Protein AF-A0AAN7SIJ3-F1 (afdb_monomer_lite)

Organism: Mycteria americana (NCBI:txid33587)

Foldseek 3Di:
DPPPCDLVNVVVVVQVVLQVVLVVCVVVVHDDPLVLAEDAAADPPGPPDWHARPPGTHHHDQWDADPNAIAGNDRQLQVRLLVLLVQLVVQLVVCVVPDPDPDPVRSVVSSVVPRVCSLPPPCVRRPHPDPVSVVSSD

pLDDT: mean 85.29, std 12.71, range [26.98, 96.25]

Radius of gyration: 20.72 Å; chains: 1; bounding box: 45×42×52 Å

Secondary structure (DSSP, 8-state):
------HHHHHHHHHHHHHHHHHHHHHTT----GGG-EE---STT------EETTEEPEE-SEEEETTEEEETT--THHHHHHHHHHHHHHHHHHHHH-S---HHHHHHHIIIIIHHHHHTTHHHH---SHHHHTTT-

Sequence (138 aa):
MICEVSTTQISNKVKENDVRIEEWTREKLMQFNKAKCKVLHLGQGNPQYQYSLGDEGIESSPEEKDLGILVDEKLDMRQQCVFAAQKANRILGGINRSMASRSRDVILPLHSALVRPHLEYCIQLWGPQHKKNMDLLE

Structure (mmCIF, N/CA/C/O backbone):
data_AF-A0AAN7SIJ3-F1
#
_entry.id   AF-A0AAN7SIJ3-F1
#
loop_
_atom_site.group_PDB
_atom_site.id
_atom_site.type_symbol
_atom_site.label_atom_id
_atom_site.label_alt_id
_atom_site.label_comp_id
_atom_site.label_asym_id
_atom_site.label_entity_id
_atom_site.label_seq_id
_atom_site.pdbx_PDB_ins_code
_atom_site.Cartn_x
_atom_site.Cartn_y
_atom_site.Cartn_z
_atom_site.occupancy
_atom_site.B_iso_or_equiv
_atom_site.auth_seq_id
_atom_site.auth_comp_id
_atom_site.auth_asym_id
_atom_site.auth_atom_id
_atom_site.pdbx_PDB_model_num
ATOM 1 N N . MET A 1 1 ? -23.193 22.898 7.026 1.00 28.30 1 MET A N 1
ATOM 2 C CA . MET A 1 1 ? -23.458 22.391 8.386 1.00 28.30 1 MET A CA 1
ATOM 3 C C . MET A 1 1 ? -22.669 21.100 8.533 1.00 28.30 1 MET A C 1
ATOM 5 O O . MET A 1 1 ? -23.160 20.043 8.171 1.00 28.30 1 MET A O 1
ATOM 9 N N . ILE A 1 2 ? -21.393 21.209 8.902 1.00 26.98 2 ILE A N 1
ATOM 10 C CA . ILE A 1 2 ? -20.564 20.041 9.209 1.00 26.98 2 ILE A CA 1
ATOM 11 C C . ILE A 1 2 ? -20.841 19.778 10.684 1.00 26.98 2 ILE A C 1
ATOM 13 O O . ILE A 1 2 ? -20.450 20.582 11.523 1.00 26.98 2 ILE A O 1
ATOM 17 N N . CYS A 1 3 ? -21.627 18.747 10.995 1.00 28.58 3 CYS A N 1
ATOM 18 C CA . CYS A 1 3 ? -21.757 18.306 12.377 1.00 28.58 3 CYS A CA 1
ATOM 19 C C . CYS A 1 3 ? -20.371 17.853 12.842 1.00 28.58 3 CYS A C 1
ATOM 21 O O . CYS A 1 3 ? -19.792 16.954 12.234 1.00 28.58 3 CYS A O 1
ATOM 23 N N . GLU A 1 4 ? -19.845 18.473 13.897 1.00 34.12 4 GLU A N 1
ATOM 24 C CA . GLU A 1 4 ? -18.711 17.937 14.645 1.00 34.12 4 GLU A CA 1
ATOM 25 C C . GLU A 1 4 ? -19.150 16.597 15.245 1.00 34.12 4 GLU A C 1
ATOM 27 O O . GLU A 1 4 ? -19.793 16.534 16.291 1.00 34.12 4 GLU A O 1
ATOM 32 N N . VAL A 1 5 ? -18.885 15.506 14.528 1.00 46.53 5 VAL A N 1
ATOM 33 C CA . VAL A 1 5 ? -19.080 14.161 15.066 1.00 46.53 5 VAL A CA 1
ATOM 34 C C . VAL A 1 5 ? -17.914 13.914 16.013 1.00 46.53 5 VAL A C 1
ATOM 36 O O . VAL A 1 5 ? -16.764 13.854 15.581 1.00 46.53 5 VAL A O 1
ATOM 39 N N . SER A 1 6 ? -18.194 13.810 17.311 1.00 55.44 6 SER A N 1
ATOM 40 C CA . SER A 1 6 ? -17.144 13.581 18.301 1.00 55.44 6 SER A CA 1
ATOM 41 C C . SER A 1 6 ? -16.508 12.200 18.113 1.00 55.44 6 SER A C 1
ATOM 43 O O . SER A 1 6 ? -17.163 11.234 17.709 1.00 55.44 6 SER A O 1
ATOM 45 N N . THR A 1 7 ? -15.226 12.071 18.448 1.00 60.69 7 THR A N 1
ATOM 46 C CA . THR A 1 7 ? -14.459 10.822 18.299 1.00 60.69 7 THR A CA 1
ATOM 47 C C . THR A 1 7 ? -15.104 9.638 19.033 1.00 60.69 7 THR A C 1
ATOM 49 O O . THR A 1 7 ? -15.024 8.494 18.588 1.00 60.69 7 THR A O 1
ATOM 52 N N . THR A 1 8 ? -15.821 9.909 20.124 1.00 60.03 8 THR A N 1
ATOM 53 C CA . THR A 1 8 ? -16.572 8.911 20.897 1.00 60.03 8 THR A CA 1
ATOM 54 C C . THR A 1 8 ? -17.811 8.402 20.150 1.00 60.03 8 THR A C 1
ATOM 56 O O . THR A 1 8 ? -18.101 7.209 20.189 1.00 60.03 8 THR A O 1
ATOM 59 N N . GLN A 1 9 ? -18.519 9.269 19.415 1.00 63.34 9 GLN A N 1
ATOM 60 C CA . GLN A 1 9 ? -19.654 8.861 18.576 1.00 63.34 9 GLN A CA 1
ATOM 61 C C . GLN A 1 9 ? -19.207 7.987 17.398 1.00 63.34 9 GLN A C 1
ATOM 63 O O . GLN A 1 9 ? -19.909 7.043 17.038 1.00 63.34 9 GLN A O 1
ATOM 68 N N . ILE A 1 10 ? -18.038 8.275 16.818 1.00 67.44 10 ILE A N 1
ATOM 69 C CA . ILE A 1 10 ? -17.439 7.446 15.762 1.00 67.44 10 ILE A CA 1
ATOM 70 C C . ILE A 1 10 ? -17.070 6.070 16.328 1.00 67.44 10 ILE A C 1
ATOM 72 O O . ILE A 1 10 ? -17.461 5.057 15.759 1.00 67.44 10 ILE A O 1
ATOM 76 N N . SER A 1 11 ? -16.393 6.026 17.481 1.00 68.06 11 SER A N 1
ATOM 77 C CA . SER A 1 11 ? -15.999 4.772 18.141 1.00 68.06 11 SER A CA 1
ATOM 78 C C . SER A 1 11 ? -17.193 3.861 18.446 1.00 68.06 11 SER A C 1
ATOM 80 O O . SER A 1 11 ? -17.159 2.675 18.126 1.00 68.06 11 SER A O 1
ATOM 82 N N . ASN A 1 12 ? -18.289 4.416 18.974 1.00 72.56 12 ASN A N 1
ATOM 83 C CA . ASN A 1 12 ? -19.496 3.638 19.265 1.00 72.56 12 ASN A CA 1
ATOM 84 C C . ASN A 1 12 ? -20.142 3.066 17.994 1.00 72.56 12 ASN A C 1
ATOM 86 O O . ASN A 1 12 ? -20.483 1.887 17.964 1.00 72.56 12 ASN A O 1
ATOM 90 N N . LYS A 1 13 ? -20.240 3.862 16.920 1.00 73.38 13 LYS A N 1
ATOM 91 C CA . LYS A 1 13 ? -20.772 3.389 15.630 1.00 73.38 13 LYS A CA 1
ATOM 92 C C . LYS A 1 13 ? -19.915 2.291 15.002 1.00 73.38 13 LYS A C 1
ATOM 94 O O . LYS A 1 13 ? -20.462 1.383 14.387 1.00 73.38 13 LYS A O 1
ATOM 99 N N . VAL A 1 14 ? -18.590 2.374 15.141 1.00 73.12 14 VAL A N 1
ATOM 100 C CA . VAL A 1 14 ? -17.675 1.327 14.659 1.00 73.12 14 VAL A CA 1
ATOM 101 C C . VAL A 1 14 ? -17.916 0.028 15.428 1.00 73.12 14 VAL A C 1
ATOM 103 O O . VAL A 1 14 ? -18.135 -1.000 14.800 1.00 73.12 14 VAL A O 1
ATOM 106 N N . LYS A 1 15 ? -18.015 0.086 16.762 1.00 72.06 15 LYS A N 1
ATOM 107 C CA . LYS A 1 15 ? -18.313 -1.094 17.591 1.00 72.06 15 LYS A CA 1
ATOM 108 C C . LYS A 1 15 ? -19.661 -1.738 17.258 1.00 72.06 15 LYS A C 1
ATOM 110 O O . LYS A 1 15 ? -19.748 -2.956 17.147 1.00 72.06 15 LYS A O 1
ATOM 115 N N . GLU A 1 16 ? -20.712 -0.938 17.068 1.00 75.75 16 GLU A N 1
ATOM 116 C CA . GLU A 1 16 ? -22.023 -1.444 16.629 1.00 75.75 16 GLU A CA 1
ATOM 117 C C . GLU A 1 16 ? -21.945 -2.132 15.259 1.00 75.75 16 GLU A C 1
ATOM 119 O O . GLU A 1 16 ? -22.626 -3.126 15.009 1.00 75.75 16 GLU A O 1
ATOM 124 N N . ASN A 1 17 ? -21.117 -1.607 14.357 1.00 77.88 17 ASN A N 1
ATOM 125 C CA . ASN A 1 17 ? -20.924 -2.181 13.035 1.00 77.88 17 ASN A CA 1
ATOM 126 C C . ASN A 1 17 ? -20.129 -3.496 13.076 1.00 77.88 17 ASN A C 1
ATOM 128 O O . ASN A 1 17 ? -20.478 -4.419 12.344 1.00 77.88 17 ASN A O 1
ATOM 132 N N . ASP A 1 18 ? -19.123 -3.608 13.945 1.00 73.81 18 ASP A N 1
ATOM 133 C CA . ASP A 1 18 ? -18.328 -4.833 14.110 1.00 73.81 18 ASP A CA 1
ATOM 134 C C . ASP A 1 18 ? -19.210 -6.021 14.521 1.00 73.81 18 ASP A C 1
ATOM 136 O O . ASP A 1 18 ? -19.151 -7.081 13.893 1.00 73.81 18 ASP A O 1
ATOM 140 N N . VAL A 1 19 ? -20.116 -5.812 15.487 1.00 79.44 19 VAL A N 1
ATOM 141 C CA . VAL A 1 19 ? -21.099 -6.830 15.906 1.00 79.44 19 VAL A CA 1
ATOM 142 C C . VAL A 1 19 ? -21.968 -7.261 14.722 1.00 79.44 19 VAL A C 1
ATOM 144 O O . VAL A 1 19 ? -22.123 -8.451 14.455 1.00 79.44 19 VAL A O 1
ATOM 147 N N . ARG A 1 20 ? -22.483 -6.303 13.946 1.00 83.56 20 ARG A N 1
ATOM 148 C CA . ARG A 1 20 ? -23.338 -6.595 12.782 1.00 83.56 20 ARG A CA 1
ATOM 149 C C . ARG A 1 20 ? -22.605 -7.371 11.686 1.00 83.56 20 ARG A C 1
ATOM 151 O O . ARG A 1 20 ? -23.213 -8.211 11.025 1.00 83.56 20 ARG A O 1
ATOM 158 N N . ILE A 1 21 ? -21.319 -7.095 11.466 1.00 82.00 21 ILE A N 1
ATOM 159 C CA . ILE A 1 21 ? -20.498 -7.805 10.472 1.00 82.00 21 ILE A CA 1
ATOM 160 C C . ILE A 1 21 ? -20.234 -9.250 10.914 1.00 82.00 21 ILE A C 1
ATOM 162 O O . ILE A 1 21 ? -20.284 -10.169 10.088 1.00 82.00 21 ILE A O 1
ATOM 166 N N . GLU A 1 22 ? -19.983 -9.476 12.201 1.00 80.88 22 GLU A N 1
ATOM 167 C CA . GLU A 1 22 ? -19.805 -10.821 12.752 1.00 80.88 22 GLU A CA 1
ATOM 168 C C . GLU A 1 22 ? -21.094 -11.657 12.656 1.00 80.88 22 GLU A C 1
ATOM 170 O O . GLU A 1 22 ? -21.072 -12.816 12.234 1.00 80.88 22 GLU A O 1
ATOM 175 N N . GLU A 1 23 ? -22.249 -11.059 12.954 1.00 86.00 23 GLU A N 1
ATOM 176 C CA . GLU A 1 23 ? -23.545 -11.720 12.772 1.00 86.00 23 GLU A CA 1
ATOM 177 C C . GLU A 1 23 ? -23.816 -12.051 11.302 1.00 86.00 23 GLU A C 1
ATOM 179 O O . GLU A 1 23 ? -24.174 -13.185 10.978 1.00 86.00 23 GLU A O 1
ATOM 184 N N . TRP A 1 24 ? -23.571 -11.097 10.401 1.00 86.62 24 TRP A N 1
ATOM 185 C CA . TRP A 1 24 ? -23.750 -11.300 8.966 1.00 86.62 24 TRP A CA 1
ATOM 186 C C . TRP A 1 24 ? -22.840 -12.403 8.417 1.00 86.62 24 TRP A C 1
ATOM 188 O O . TRP A 1 24 ? -23.283 -13.242 7.634 1.00 86.62 24 TRP A O 1
ATOM 198 N N . THR A 1 25 ? -21.570 -12.453 8.825 1.00 86.25 25 THR A N 1
ATOM 199 C CA . THR A 1 25 ? -20.669 -13.530 8.381 1.00 86.25 25 THR A CA 1
ATOM 200 C C . THR A 1 25 ? -21.143 -14.900 8.852 1.00 86.25 25 THR A C 1
ATOM 202 O O . THR A 1 25 ? -21.138 -15.841 8.053 1.00 86.25 25 THR A O 1
ATOM 205 N N . ARG A 1 26 ? -21.654 -14.999 10.086 1.00 85.50 26 ARG A N 1
ATOM 206 C CA . ARG A 1 26 ? 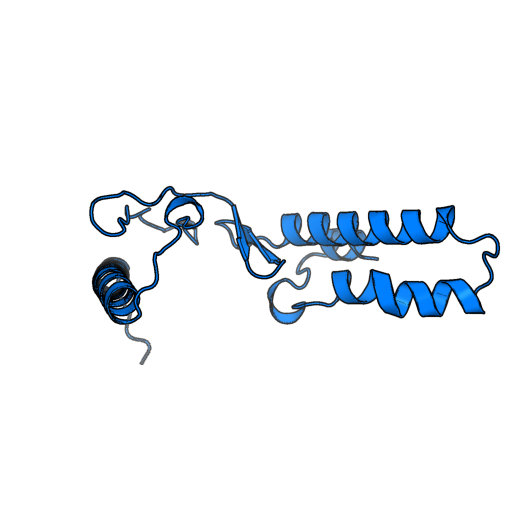-22.277 -16.221 10.606 1.00 85.50 26 ARG A CA 1
ATOM 207 C C . ARG A 1 26 ? -23.508 -16.629 9.791 1.00 85.50 26 ARG A C 1
ATOM 209 O O . ARG A 1 26 ? -23.617 -17.795 9.417 1.00 85.50 26 ARG A O 1
ATOM 216 N N . GLU A 1 27 ? -24.392 -15.688 9.454 1.00 92.25 27 GLU A N 1
ATOM 217 C CA . GLU A 1 27 ? -25.547 -15.937 8.572 1.00 92.25 27 GLU A CA 1
ATOM 218 C C . GLU A 1 27 ? -25.131 -16.418 7.176 1.00 92.25 27 GLU A C 1
ATOM 220 O O . GLU A 1 27 ? -25.816 -17.233 6.557 1.00 92.25 27 GLU A O 1
ATOM 225 N N . LYS A 1 28 ? -23.998 -15.925 6.669 1.00 92.38 28 LYS A N 1
ATOM 226 C CA . LYS A 1 28 ? -23.435 -16.325 5.373 1.00 92.38 28 LYS A CA 1
ATOM 227 C C . LYS A 1 28 ? -22.572 -17.583 5.427 1.00 92.38 28 LYS A C 1
ATOM 229 O O . LYS A 1 28 ? -22.005 -17.943 4.398 1.00 92.38 28 LYS A O 1
ATOM 234 N N . LEU A 1 29 ? -22.491 -18.262 6.574 1.00 89.75 29 LEU A N 1
ATOM 235 C CA . LEU A 1 29 ? -21.657 -19.453 6.776 1.00 89.75 29 LEU A CA 1
ATOM 236 C C . LEU A 1 29 ? -20.174 -19.199 6.445 1.00 89.75 29 LEU A C 1
ATOM 238 O O . LEU A 1 29 ? -19.463 -20.088 5.978 1.00 89.75 29 LEU A O 1
ATOM 242 N N . MET A 1 30 ? -19.708 -17.971 6.679 1.00 90.38 30 MET A N 1
ATOM 243 C CA . MET A 1 30 ? -18.319 -17.556 6.508 1.00 90.38 30 MET A CA 1
ATOM 244 C C . MET A 1 30 ? -17.664 -17.331 7.871 1.00 90.38 30 MET A C 1
ATOM 246 O O . MET A 1 30 ? -18.332 -17.007 8.850 1.00 90.38 30 MET A O 1
ATOM 250 N N . GLN A 1 31 ? -16.340 -17.468 7.928 1.00 83.44 31 GLN A N 1
ATOM 251 C CA . GLN A 1 31 ? -15.552 -17.156 9.119 1.00 83.44 31 GLN A CA 1
ATOM 252 C C . GLN A 1 31 ? -14.645 -15.962 8.848 1.00 83.44 31 GLN A C 1
ATOM 254 O O . GLN A 1 31 ? -13.991 -15.886 7.805 1.00 83.44 31 GLN A O 1
ATOM 259 N N . PHE A 1 32 ? -14.595 -15.035 9.800 1.00 80.56 32 PHE A N 1
ATOM 260 C CA . PHE A 1 32 ? -13.705 -13.889 9.721 1.00 80.56 32 PHE A CA 1
ATOM 261 C C . PHE A 1 32 ? -12.273 -14.305 10.059 1.00 80.56 32 PHE A C 1
ATOM 263 O O . PHE A 1 32 ? -12.032 -15.006 11.042 1.00 80.56 32 PHE A O 1
ATOM 270 N N . ASN A 1 33 ? -11.301 -13.858 9.265 1.00 86.31 33 ASN A N 1
ATOM 271 C CA . ASN A 1 33 ? -9.896 -14.098 9.575 1.00 86.31 33 ASN A CA 1
ATOM 272 C C . ASN A 1 33 ? -9.388 -13.025 10.543 1.00 86.31 33 ASN A C 1
ATOM 274 O O . ASN A 1 33 ? -8.732 -12.073 10.127 1.00 86.31 33 ASN A O 1
ATOM 278 N N . LYS A 1 34 ? -9.687 -13.209 11.831 1.00 85.19 34 LYS A N 1
ATOM 279 C CA . LYS A 1 34 ? -9.331 -12.273 12.907 1.00 85.19 34 LYS A CA 1
ATOM 280 C C . LYS A 1 34 ? -7.839 -11.931 12.941 1.00 85.19 34 LYS A C 1
ATOM 282 O O . LYS A 1 34 ? -7.482 -10.781 13.157 1.00 85.19 34 LYS A O 1
ATOM 287 N N . ALA A 1 35 ? -6.967 -12.889 12.622 1.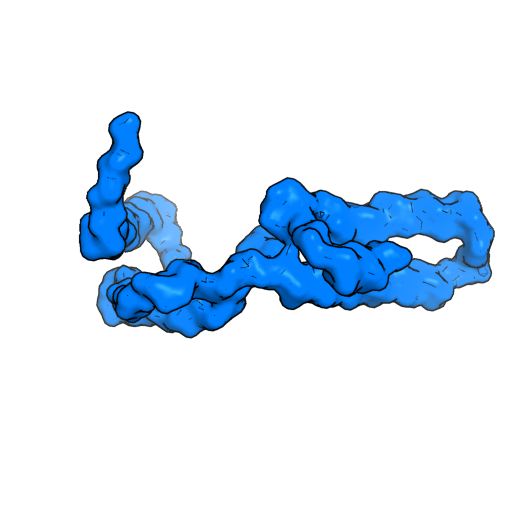00 87.75 35 ALA A N 1
ATOM 288 C CA . ALA A 1 35 ? -5.517 -12.680 12.608 1.00 87.75 35 ALA A CA 1
ATOM 289 C C . ALA A 1 35 ? -5.043 -11.668 11.546 1.00 87.75 35 ALA A C 1
ATOM 291 O O . ALA A 1 35 ? -3.988 -11.053 11.710 1.00 87.75 35 ALA A O 1
ATOM 292 N N . LYS A 1 36 ? -5.804 -11.492 10.457 1.00 88.25 36 LYS A N 1
ATOM 293 C CA . LYS A 1 36 ? -5.524 -10.494 9.410 1.00 88.25 36 LYS A CA 1
ATOM 294 C C . LYS A 1 36 ? -6.129 -9.124 9.705 1.00 88.25 36 LYS A C 1
ATOM 296 O O . LYS A 1 36 ? -5.869 -8.185 8.962 1.00 88.25 36 LYS A O 1
ATOM 301 N N . CYS A 1 37 ? -6.953 -9.013 10.738 1.00 87.50 37 CYS A N 1
ATOM 302 C CA . CYS A 1 37 ? -7.615 -7.772 11.094 1.00 87.50 37 CYS A CA 1
ATOM 303 C C . CYS A 1 37 ? -6.713 -6.994 12.034 1.00 87.50 37 CYS A C 1
ATOM 305 O O . CYS A 1 37 ? -6.263 -7.521 13.050 1.00 87.50 37 CYS A O 1
ATOM 307 N N . LYS A 1 38 ? -6.432 -5.750 11.661 1.00 90.56 38 LYS A N 1
ATOM 308 C CA . LYS A 1 38 ? -5.555 -4.852 12.399 1.00 90.56 38 LYS A CA 1
ATOM 309 C C . LYS A 1 38 ? -6.218 -3.492 12.515 1.00 90.56 38 LYS A C 1
ATOM 311 O O . LYS A 1 38 ? -6.923 -3.059 11.602 1.00 90.56 38 LYS A O 1
ATOM 316 N N . VAL A 1 39 ? -6.001 -2.828 13.642 1.00 91.25 39 VAL A N 1
ATOM 317 C CA . VAL A 1 39 ? -6.474 -1.463 13.868 1.00 91.25 39 VAL A CA 1
ATOM 318 C C . VAL A 1 39 ? -5.360 -0.491 13.499 1.00 91.25 39 VAL A C 1
ATOM 320 O O . VAL A 1 39 ? -4.326 -0.446 14.162 1.00 91.25 39 VAL A O 1
ATOM 323 N N . LEU A 1 40 ? -5.590 0.317 12.466 1.00 92.25 40 LEU A N 1
ATOM 324 C CA . LEU A 1 40 ? -4.720 1.436 12.118 1.00 92.25 40 LEU A CA 1
ATOM 325 C C . LEU A 1 40 ? -5.291 2.729 12.715 1.00 92.25 40 LEU A C 1
ATOM 327 O O . LEU A 1 40 ? -6.347 3.214 12.299 1.00 92.25 40 LEU A O 1
ATOM 331 N N . HIS A 1 41 ? -4.603 3.297 13.703 1.00 90.81 41 HIS A N 1
ATOM 332 C CA . HIS A 1 41 ? -5.029 4.536 14.352 1.00 90.81 41 HIS A CA 1
ATOM 333 C C . HIS A 1 41 ? -4.551 5.754 13.570 1.00 90.81 41 HIS A C 1
ATOM 335 O O . HIS A 1 41 ? -3.411 6.177 13.696 1.00 90.81 41 HIS A O 1
ATOM 341 N N . LEU A 1 42 ? -5.441 6.343 12.777 1.00 89.81 42 LEU A N 1
ATOM 342 C CA . LEU A 1 42 ? -5.094 7.494 11.949 1.00 89.81 42 LEU A CA 1
ATOM 343 C C . LEU A 1 42 ? -5.110 8.807 12.743 1.00 89.81 42 LEU A C 1
ATOM 345 O O . LEU A 1 42 ? -6.088 9.107 13.436 1.00 89.81 42 LEU A O 1
ATOM 349 N N . GLY A 1 43 ? -4.064 9.613 12.555 1.00 84.50 43 GLY A N 1
ATOM 350 C CA . GLY A 1 43 ? -3.959 10.991 13.035 1.00 84.50 43 GLY A CA 1
ATOM 351 C C . GLY A 1 43 ? -3.408 11.143 14.457 1.00 84.50 43 GLY A C 1
ATOM 352 O O . GLY A 1 43 ? -3.597 10.304 15.331 1.00 84.50 43 GLY A O 1
ATOM 353 N N . GLN A 1 44 ? -2.755 12.279 14.717 1.00 80.81 44 GLN A N 1
ATOM 354 C CA . GLN A 1 44 ? -2.053 12.545 15.984 1.00 80.81 44 GLN A CA 1
ATOM 355 C C . GLN A 1 44 ? -2.973 12.697 17.209 1.00 80.81 44 GLN A C 1
ATOM 357 O O . GLN A 1 44 ? -2.524 12.519 18.335 1.00 80.81 44 GLN A O 1
ATOM 362 N N . GLY A 1 45 ? -4.248 13.040 17.004 1.00 83.19 45 GLY A N 1
ATOM 363 C CA . GLY A 1 45 ? -5.240 13.215 18.073 1.00 83.19 45 GLY A CA 1
ATOM 364 C C . GLY A 1 45 ? -6.099 11.978 18.336 1.00 83.19 45 GLY A C 1
ATOM 365 O O . GLY A 1 45 ? -7.144 12.092 18.976 1.00 83.19 45 GLY A O 1
ATOM 366 N N . ASN A 1 46 ? -5.725 10.819 17.787 1.00 84.81 46 ASN A N 1
ATOM 367 C CA . ASN A 1 46 ? -6.507 9.600 17.931 1.00 84.81 46 ASN A CA 1
ATOM 368 C C . ASN A 1 46 ? -6.420 9.072 19.378 1.00 84.81 46 ASN A C 1
ATOM 370 O O . ASN A 1 46 ? -5.315 8.823 19.852 1.00 84.81 46 ASN A O 1
ATOM 374 N N . PRO A 1 47 ? -7.549 8.843 20.078 1.00 86.44 47 PRO A N 1
ATOM 375 C CA . PRO A 1 47 ? -7.555 8.286 21.434 1.00 86.44 47 PRO A CA 1
ATOM 376 C C . PRO A 1 47 ? -7.075 6.831 21.536 1.00 86.44 47 PRO A C 1
ATOM 378 O O . PRO A 1 47 ? -7.022 6.306 22.642 1.00 86.44 47 PRO A O 1
ATOM 381 N N . GLN A 1 48 ? -6.789 6.171 20.406 1.00 88.50 48 GLN A N 1
ATOM 382 C CA . GLN A 1 48 ? -6.330 4.782 20.332 1.00 88.50 48 GLN A CA 1
ATOM 383 C C . GLN A 1 48 ? -7.282 3.803 21.032 1.00 88.50 48 GLN A C 1
ATOM 385 O O . GLN A 1 48 ? -6.891 2.995 21.873 1.00 88.50 48 GLN A O 1
ATOM 390 N N . TYR A 1 49 ? -8.574 3.894 20.697 1.00 86.31 49 TYR A N 1
ATOM 391 C CA . TYR A 1 49 ? -9.578 2.983 21.241 1.00 86.31 49 TYR A CA 1
ATOM 392 C C . TYR A 1 49 ? -9.242 1.525 20.925 1.00 86.31 49 TYR A C 1
ATOM 394 O O . TYR A 1 49 ? -8.879 1.193 19.803 1.00 86.31 49 TYR A O 1
ATOM 402 N N . GLN A 1 50 ? -9.436 0.646 21.902 1.00 85.88 50 GLN A N 1
ATOM 403 C CA . GLN A 1 50 ? -9.357 -0.790 21.670 1.00 85.88 50 GLN A CA 1
ATOM 404 C C . GLN A 1 50 ? -10.651 -1.300 21.033 1.00 85.88 50 GLN A C 1
ATOM 406 O O . GLN A 1 50 ? -11.757 -0.920 21.442 1.00 85.88 50 GLN A O 1
ATOM 411 N N . TYR A 1 51 ? -10.481 -2.176 20.046 1.00 84.06 51 TYR A N 1
ATOM 412 C CA . TYR A 1 51 ? -11.554 -2.841 19.316 1.00 84.06 51 TYR A CA 1
ATOM 413 C C . TYR A 1 51 ? -11.439 -4.351 19.511 1.00 84.06 51 TYR A C 1
ATOM 415 O O . TYR A 1 51 ? -10.345 -4.882 19.710 1.00 84.06 51 TYR A O 1
ATOM 423 N N . SER A 1 52 ? -12.572 -5.036 19.459 1.00 84.06 52 SER A N 1
ATOM 424 C CA . SER A 1 52 ? -12.660 -6.487 19.574 1.00 84.06 52 SER A CA 1
ATOM 425 C C . SER A 1 52 ? -13.632 -7.018 18.532 1.00 84.06 52 SER A C 1
ATOM 427 O O . SER A 1 52 ? -14.621 -6.359 18.216 1.00 84.06 52 SER A O 1
ATOM 429 N N . LEU A 1 53 ? -13.351 -8.211 18.015 1.00 80.31 53 LEU A N 1
ATOM 430 C CA . LEU A 1 53 ? -14.277 -8.968 17.186 1.00 80.31 53 LEU A CA 1
ATOM 431 C C . LEU A 1 53 ? -14.726 -10.215 17.954 1.00 80.31 53 LEU A C 1
ATOM 433 O O . LEU A 1 53 ? -13.943 -11.153 18.169 1.00 80.31 53 LEU A O 1
ATOM 437 N N . GLY A 1 54 ? -15.979 -10.197 18.401 1.00 79.75 54 GLY A N 1
ATOM 438 C CA . GLY A 1 54 ? -16.487 -11.107 19.419 1.00 79.75 54 GLY A CA 1
ATOM 439 C C . GLY A 1 54 ? -15.689 -10.959 20.715 1.00 79.75 54 GLY A C 1
ATOM 440 O O . GLY A 1 54 ? -15.463 -9.847 21.197 1.00 79.75 54 GLY A O 1
ATOM 441 N N . ASP A 1 55 ? -15.203 -12.085 21.232 1.00 83.12 55 ASP A N 1
ATOM 442 C CA . ASP A 1 55 ? -14.428 -12.149 22.479 1.00 83.12 55 ASP A CA 1
ATOM 443 C C . ASP A 1 55 ? -12.917 -11.887 22.289 1.00 83.12 55 ASP A C 1
ATOM 445 O O . ASP A 1 55 ? -12.149 -11.918 23.251 1.00 83.12 55 ASP A O 1
ATOM 449 N N . GLU A 1 56 ? -12.460 -11.641 21.055 1.00 85.44 56 GLU A N 1
ATOM 450 C CA . GLU A 1 56 ? -11.040 -11.462 20.726 1.00 85.44 56 GLU A CA 1
ATOM 451 C C . GLU A 1 56 ? -10.707 -9.993 20.445 1.00 85.44 56 GLU A C 1
ATOM 453 O O . GLU A 1 56 ? -11.326 -9.354 19.596 1.00 85.44 56 GLU A O 1
ATOM 458 N N . GLY A 1 57 ? -9.692 -9.457 21.127 1.00 87.44 57 GLY A N 1
ATOM 459 C CA . GLY A 1 57 ? -9.160 -8.122 20.843 1.00 87.44 57 GLY A CA 1
ATOM 460 C C . GLY A 1 57 ? -8.444 -8.065 19.490 1.00 87.44 57 GLY A C 1
ATOM 461 O O . GLY A 1 57 ? -7.697 -8.978 19.142 1.00 87.44 57 GLY A O 1
ATOM 462 N N . ILE A 1 58 ? -8.646 -6.982 18.738 1.00 89.31 58 ILE A N 1
ATOM 463 C CA . ILE A 1 58 ? -7.947 -6.729 17.474 1.00 89.31 58 ILE A CA 1
ATOM 464 C C . ILE A 1 58 ? -6.652 -5.974 17.777 1.00 89.31 58 ILE A C 1
ATOM 466 O O . ILE A 1 58 ? -6.663 -4.933 18.436 1.00 89.31 58 ILE A O 1
ATOM 470 N N . GLU A 1 59 ? -5.532 -6.490 17.282 1.00 91.38 59 GLU A N 1
ATOM 471 C CA . GLU A 1 59 ? -4.232 -5.846 17.459 1.00 91.38 59 GLU A CA 1
ATOM 472 C C . GLU A 1 59 ? -4.143 -4.541 16.664 1.00 91.38 59 GLU A C 1
ATOM 474 O O . GLU A 1 59 ? -4.590 -4.463 15.516 1.00 91.38 59 GLU A O 1
ATOM 479 N N . SER A 1 60 ? -3.525 -3.523 17.257 1.00 91.56 60 SER A N 1
ATOM 480 C CA . SER A 1 60 ? -3.171 -2.308 16.535 1.00 91.56 60 SER A CA 1
ATOM 481 C C . SER A 1 60 ? -1.868 -2.486 15.761 1.00 91.56 60 SER A C 1
ATOM 483 O O . SER A 1 60 ? -0.998 -3.278 16.129 1.00 91.56 60 SER A O 1
ATOM 485 N N . SER A 1 61 ? -1.737 -1.734 14.675 1.00 91.94 61 SER A N 1
ATOM 486 C CA . SER A 1 61 ? -0.539 -1.703 13.845 1.00 91.94 61 SER A CA 1
ATOM 487 C C . SER A 1 61 ? -0.265 -0.269 13.390 1.00 91.94 61 SER A C 1
ATOM 489 O O . SER A 1 61 ? -1.216 0.454 13.084 1.00 91.94 61 SER A O 1
ATOM 491 N N . PRO A 1 62 ? 1.004 0.176 13.360 1.00 91.69 62 PRO A N 1
ATOM 492 C CA . PRO A 1 62 ? 1.356 1.525 12.914 1.00 91.69 62 PRO A CA 1
ATOM 493 C C . PRO A 1 62 ? 1.267 1.692 11.391 1.00 91.69 62 PRO A C 1
ATOM 495 O O . PRO A 1 62 ? 1.256 2.818 10.894 1.00 91.69 62 PRO A O 1
ATOM 498 N N . GLU A 1 63 ? 1.237 0.583 10.653 1.00 92.88 63 GLU A N 1
ATOM 499 C CA . GLU A 1 63 ? 1.223 0.550 9.197 1.00 92.88 63 GLU A CA 1
ATOM 500 C C . GLU A 1 63 ? 0.458 -0.679 8.717 1.00 92.88 63 GLU A C 1
ATOM 502 O O . GLU A 1 63 ? 0.720 -1.794 9.161 1.00 92.88 63 GLU A O 1
ATOM 507 N N . GLU A 1 64 ? -0.454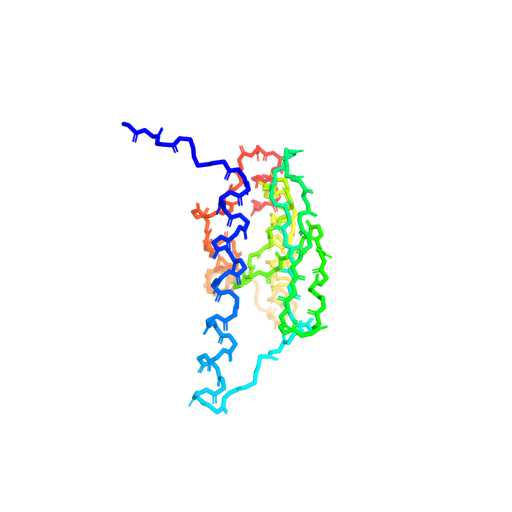 -0.487 7.771 1.00 93.31 64 GLU A N 1
ATOM 508 C CA . GLU A 1 64 ? -1.209 -1.577 7.173 1.00 93.31 64 GLU A CA 1
ATOM 509 C C . GLU A 1 64 ? -1.185 -1.519 5.657 1.00 93.31 64 GLU A C 1
ATOM 511 O O . GLU A 1 64 ? -1.198 -0.456 5.032 1.00 93.31 64 GLU A O 1
ATOM 516 N N . LYS A 1 65 ? -1.149 -2.707 5.055 1.00 91.88 65 LYS A N 1
ATOM 517 C CA . LYS A 1 65 ? -1.161 -2.853 3.608 1.00 91.88 65 LYS A CA 1
ATOM 518 C C . LYS A 1 65 ? -2.516 -3.353 3.149 1.00 91.88 65 LYS A C 1
ATOM 520 O O . LYS A 1 65 ? -2.827 -4.528 3.331 1.00 91.88 65 LYS A O 1
ATOM 525 N N . ASP A 1 66 ? -3.244 -2.506 2.434 1.00 89.56 66 ASP A N 1
ATOM 526 C CA . ASP A 1 66 ? -4.526 -2.864 1.839 1.00 89.56 66 ASP A CA 1
ATOM 527 C C . ASP A 1 66 ? -4.520 -2.681 0.319 1.00 89.56 66 ASP A C 1
ATOM 529 O O . ASP A 1 66 ? -4.012 -1.697 -0.218 1.00 89.56 66 ASP A O 1
ATOM 533 N N . LEU A 1 67 ? -5.019 -3.692 -0.397 1.00 89.50 67 LEU A N 1
ATOM 534 C CA . LEU A 1 67 ? -5.074 -3.745 -1.867 1.00 89.50 67 LEU A CA 1
ATOM 535 C C . LEU A 1 67 ? -3.766 -3.359 -2.592 1.00 89.50 67 LEU A C 1
ATOM 537 O O . LEU A 1 67 ? -3.782 -2.909 -3.736 1.00 89.50 67 LEU A O 1
ATOM 541 N N . GLY A 1 68 ? -2.616 -3.574 -1.947 1.00 89.75 68 GLY A N 1
ATOM 542 C CA . GLY A 1 68 ? -1.297 -3.257 -2.499 1.00 89.75 68 GLY A CA 1
ATOM 543 C C . GLY A 1 68 ? -0.747 -1.878 -2.129 1.00 89.75 68 GLY A C 1
ATOM 544 O O . GLY A 1 68 ? 0.397 -1.605 -2.495 1.00 89.75 68 GLY A O 1
ATOM 545 N N . ILE A 1 69 ? -1.511 -1.068 -1.398 1.00 92.00 69 ILE A N 1
ATOM 546 C CA . ILE A 1 69 ? -1.126 0.253 -0.902 1.00 92.00 69 ILE A CA 1
ATOM 547 C C . ILE A 1 69 ? -0.815 0.165 0.584 1.00 92.00 69 ILE A C 1
ATOM 549 O O . ILE A 1 69 ? -1.554 -0.442 1.351 1.00 92.00 69 ILE A O 1
ATOM 553 N N . LEU A 1 70 ? 0.308 0.751 0.964 1.00 93.81 70 LEU A N 1
ATOM 554 C CA . LEU A 1 70 ? 0.774 0.850 2.331 1.00 93.81 70 LEU A CA 1
ATOM 555 C C . LEU A 1 70 ? 0.301 2.172 2.932 1.00 93.81 70 LEU A C 1
ATOM 557 O O . LEU A 1 70 ? 0.514 3.228 2.335 1.00 93.81 70 LEU A O 1
ATOM 561 N N . VAL A 1 71 ? -0.353 2.105 4.086 1.00 91.50 71 VAL A N 1
ATOM 562 C CA . VAL A 1 71 ? -0.899 3.266 4.789 1.00 91.50 71 VAL A CA 1
ATOM 563 C C . VAL A 1 71 ? -0.377 3.250 6.215 1.00 91.50 71 VAL A C 1
ATOM 565 O O . VAL A 1 71 ? -0.573 2.270 6.931 1.00 91.50 71 VAL A O 1
ATOM 568 N N . ASP A 1 72 ? 0.274 4.335 6.622 1.00 92.00 72 ASP A N 1
ATOM 569 C CA . ASP A 1 72 ? 0.737 4.518 7.994 1.00 92.00 72 ASP A CA 1
ATOM 570 C C . ASP A 1 72 ? -0.233 5.374 8.824 1.00 92.00 72 ASP A C 1
ATOM 572 O O . ASP A 1 72 ? -1.128 6.050 8.307 1.00 92.00 72 ASP A O 1
ATOM 576 N N . GLU A 1 73 ? -0.044 5.353 10.142 1.00 90.50 73 GLU A N 1
ATOM 577 C CA . GLU A 1 73 ? -0.839 6.113 11.116 1.00 90.50 73 GLU A CA 1
ATOM 578 C C . GLU A 1 73 ? -0.849 7.640 10.861 1.00 90.50 73 GLU A C 1
ATOM 580 O O . GLU A 1 73 ? -1.756 8.353 11.305 1.00 90.50 73 GLU A O 1
ATOM 585 N N . LYS A 1 74 ? 0.157 8.163 10.145 1.00 89.31 74 LYS A N 1
ATOM 586 C CA . LYS A 1 74 ? 0.348 9.595 9.856 1.00 89.31 74 LYS A CA 1
ATOM 587 C C . LYS A 1 74 ? -0.194 9.995 8.490 1.00 89.31 74 LYS A C 1
ATOM 589 O O . LYS A 1 74 ? -0.224 11.191 8.201 1.00 89.31 74 LYS A O 1
ATOM 594 N N . LEU A 1 75 ? -0.626 9.027 7.681 1.00 87.75 75 LEU A N 1
ATOM 595 C CA . LEU A 1 75 ? -0.951 9.195 6.269 1.00 87.75 75 LEU A CA 1
ATOM 596 C C . LEU A 1 75 ? 0.233 9.756 5.456 1.00 87.75 75 LEU A C 1
ATOM 598 O O . LEU A 1 75 ? 0.030 10.484 4.482 1.00 87.75 75 LEU A O 1
ATOM 602 N N . ASP A 1 76 ? 1.470 9.425 5.841 1.00 88.44 76 ASP A N 1
ATOM 603 C CA . ASP A 1 76 ? 2.665 9.780 5.076 1.00 88.44 76 ASP A CA 1
ATOM 604 C C . ASP A 1 76 ? 2.915 8.745 3.968 1.00 88.44 76 ASP A C 1
ATOM 606 O O . ASP A 1 76 ? 3.141 7.559 4.192 1.00 88.44 76 ASP A O 1
ATOM 610 N N . MET A 1 77 ? 2.917 9.209 2.719 1.00 89.94 77 MET A N 1
ATOM 611 C CA . MET A 1 77 ? 3.069 8.341 1.548 1.00 89.94 77 MET A CA 1
ATOM 612 C C . MET A 1 77 ? 4.525 7.959 1.250 1.00 89.94 77 MET A C 1
ATOM 614 O O . MET A 1 77 ? 4.788 7.239 0.285 1.00 89.94 77 MET A O 1
ATOM 618 N N . ARG A 1 78 ? 5.499 8.420 2.048 1.00 91.06 78 ARG A N 1
ATOM 619 C CA . ARG A 1 78 ? 6.928 8.093 1.871 1.00 91.06 78 ARG A CA 1
ATOM 620 C C . ARG A 1 78 ? 7.180 6.597 1.796 1.00 91.06 78 ARG A C 1
ATOM 622 O O . ARG A 1 78 ? 7.863 6.145 0.876 1.00 91.06 78 ARG A O 1
ATOM 629 N N . GLN A 1 79 ? 6.635 5.838 2.742 1.00 92.25 79 GLN A N 1
ATOM 630 C CA . GLN A 1 79 ? 6.911 4.408 2.819 1.00 92.25 79 GLN A CA 1
ATOM 631 C C . GLN A 1 79 ? 6.279 3.659 1.641 1.00 92.25 79 GLN A C 1
ATOM 633 O O . GLN A 1 79 ? 6.922 2.793 1.044 1.00 92.25 79 GLN A O 1
ATOM 638 N N . GLN A 1 80 ? 5.086 4.079 1.209 1.00 94.06 80 GLN A N 1
ATOM 639 C CA . GLN A 1 80 ? 4.463 3.586 -0.017 1.00 94.06 80 GLN A CA 1
ATOM 640 C C . GLN A 1 80 ? 5.304 3.899 -1.265 1.00 94.06 80 GLN A C 1
ATOM 642 O O . GLN A 1 80 ? 5.468 3.024 -2.115 1.00 94.06 80 GLN A O 1
ATOM 647 N N . CYS A 1 81 ? 5.889 5.097 -1.373 1.00 93.31 81 CYS A N 1
ATOM 648 C CA . CYS A 1 81 ? 6.771 5.447 -2.494 1.00 93.31 81 CYS A CA 1
ATOM 649 C C . CYS A 1 81 ? 8.007 4.537 -2.534 1.00 93.31 81 CYS A C 1
ATOM 651 O O . CYS A 1 81 ? 8.346 3.993 -3.584 1.00 93.31 81 CYS A O 1
ATOM 653 N N . VAL A 1 82 ? 8.644 4.309 -1.380 1.00 93.25 82 VAL A N 1
ATOM 654 C CA . VAL A 1 82 ? 9.779 3.380 -1.261 1.00 93.25 82 VAL A CA 1
ATOM 655 C C . VAL A 1 82 ? 9.364 1.965 -1.666 1.00 93.25 82 VAL A C 1
ATOM 657 O O . VAL A 1 82 ? 10.068 1.312 -2.437 1.00 93.25 82 VAL A O 1
ATOM 660 N N . PHE A 1 83 ? 8.207 1.494 -1.196 1.00 93.19 83 PHE A N 1
ATOM 661 C CA . PHE A 1 83 ? 7.689 0.168 -1.520 1.00 93.19 83 PHE A CA 1
ATOM 662 C C . PHE A 1 83 ? 7.406 0.003 -3.025 1.00 93.19 83 PHE A C 1
ATOM 664 O O . PHE A 1 83 ? 7.814 -0.995 -3.632 1.00 93.19 83 PHE A O 1
ATOM 671 N N . ALA A 1 84 ? 6.756 0.991 -3.648 1.00 93.94 84 ALA A N 1
ATOM 672 C CA . ALA A 1 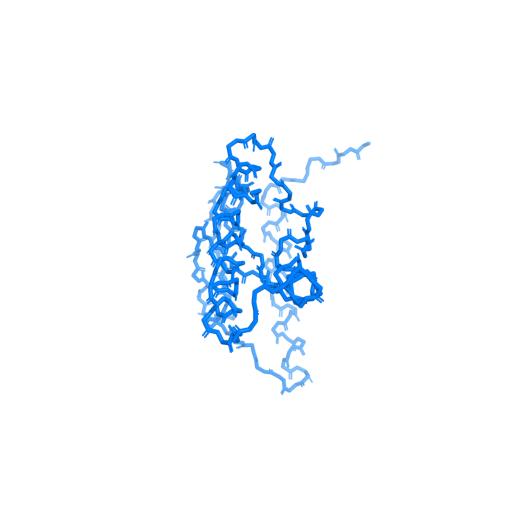84 ? 6.473 1.007 -5.081 1.00 93.94 84 ALA A CA 1
ATOM 673 C C . ALA A 1 84 ? 7.768 1.014 -5.911 1.00 93.94 84 ALA A C 1
ATOM 675 O O . ALA A 1 84 ? 7.933 0.164 -6.792 1.00 93.94 84 ALA A O 1
ATOM 676 N N . ALA A 1 85 ? 8.723 1.885 -5.564 1.00 93.81 85 ALA A N 1
ATOM 677 C CA . ALA A 1 85 ? 10.029 1.972 -6.214 1.00 93.81 85 ALA A CA 1
ATOM 678 C C . ALA A 1 85 ? 10.807 0.652 -6.118 1.00 93.81 85 ALA A C 1
ATOM 680 O O . ALA A 1 85 ? 11.329 0.150 -7.113 1.00 93.81 85 ALA A O 1
ATOM 681 N N . GLN A 1 86 ? 10.856 0.029 -4.937 1.00 95.00 86 GLN A N 1
ATOM 682 C CA . GLN A 1 86 ? 11.529 -1.260 -4.749 1.00 95.00 86 GLN A CA 1
ATOM 683 C C . GLN A 1 86 ? 10.906 -2.365 -5.606 1.00 95.00 86 GLN A C 1
ATOM 685 O O . GLN A 1 86 ? 11.625 -3.158 -6.225 1.00 95.00 86 GLN A O 1
ATOM 690 N N . LYS A 1 87 ? 9.571 -2.423 -5.674 1.00 94.94 87 LYS A N 1
ATOM 691 C CA . LYS A 1 87 ? 8.864 -3.413 -6.491 1.00 94.94 87 LYS A CA 1
ATOM 692 C C . LYS A 1 87 ? 9.125 -3.200 -7.984 1.00 94.94 87 LYS A C 1
ATOM 694 O O . LYS A 1 87 ? 9.454 -4.165 -8.677 1.00 94.94 87 LYS A O 1
ATOM 699 N N . ALA A 1 88 ? 9.045 -1.955 -8.450 1.00 95.31 88 ALA A N 1
ATOM 700 C CA . ALA A 1 88 ? 9.366 -1.563 -9.819 1.00 95.31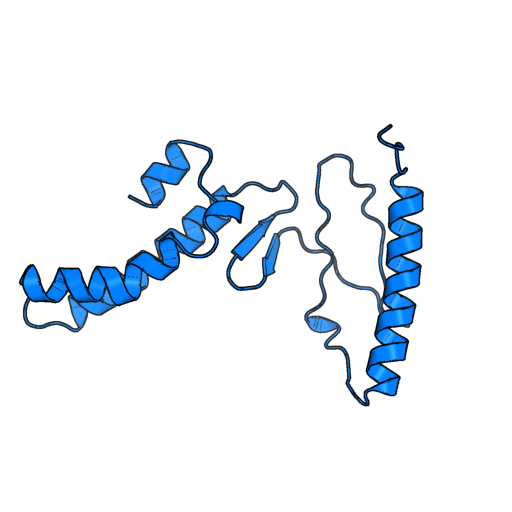 88 ALA A CA 1
ATOM 701 C C . ALA A 1 88 ? 10.814 -1.934 -10.187 1.00 95.31 88 ALA A C 1
ATOM 703 O O . ALA A 1 88 ? 11.043 -2.637 -11.174 1.00 95.31 88 ALA A O 1
ATOM 704 N N . ASN A 1 89 ? 11.781 -1.582 -9.336 1.00 95.19 89 ASN A N 1
ATOM 705 C CA . ASN A 1 89 ? 13.199 -1.886 -9.534 1.00 95.19 89 ASN A CA 1
ATOM 706 C C . ASN A 1 89 ? 13.490 -3.389 -9.566 1.00 95.19 89 ASN A C 1
ATOM 708 O O . ASN A 1 89 ? 14.289 -3.856 -10.382 1.00 95.19 89 ASN A O 1
ATOM 712 N N . ARG A 1 90 ? 12.820 -4.185 -8.724 1.00 96.25 90 ARG A N 1
ATOM 713 C CA . ARG A 1 90 ? 12.956 -5.649 -8.747 1.00 96.25 90 ARG A CA 1
ATOM 714 C C . ARG A 1 90 ? 12.506 -6.237 -10.085 1.00 96.25 90 ARG A C 1
ATOM 716 O O . ARG A 1 90 ? 13.175 -7.135 -10.602 1.00 96.25 90 ARG A O 1
ATOM 723 N N . ILE A 1 91 ? 11.401 -5.738 -10.637 1.00 95.38 91 ILE A N 1
ATOM 724 C CA . ILE A 1 91 ? 10.859 -6.181 -11.929 1.00 95.38 91 ILE A CA 1
ATOM 725 C C . ILE A 1 91 ? 11.769 -5.738 -13.068 1.00 95.38 91 ILE A C 1
ATOM 727 O O . ILE A 1 91 ? 12.155 -6.570 -13.887 1.00 95.38 91 ILE A O 1
ATOM 731 N N . LEU A 1 92 ? 12.193 -4.474 -13.074 1.00 93.00 92 LEU A N 1
ATOM 732 C CA . LEU A 1 92 ? 13.137 -3.947 -14.056 1.00 93.00 92 LEU A CA 1
ATOM 733 C C . LEU A 1 92 ? 14.453 -4.738 -14.057 1.00 93.00 92 LEU A C 1
ATOM 735 O O . LEU A 1 92 ? 14.950 -5.138 -15.109 1.00 93.00 92 LEU A O 1
ATOM 739 N N . GLY A 1 93 ? 14.986 -5.052 -12.875 1.00 93.81 93 GLY A N 1
ATOM 740 C CA . GLY A 1 93 ? 16.151 -5.921 -12.733 1.00 93.81 93 GLY A CA 1
ATOM 741 C C . GLY A 1 93 ? 15.909 -7.334 -13.276 1.00 93.81 93 GLY A C 1
ATOM 742 O O . GLY A 1 93 ? 16.811 -7.926 -13.864 1.00 93.81 93 GLY A O 1
ATOM 743 N N . GLY A 1 94 ? 14.698 -7.873 -13.115 1.00 93.94 94 GLY A N 1
ATOM 744 C CA . GLY A 1 94 ? 14.283 -9.144 -13.713 1.00 93.94 94 GLY A CA 1
ATOM 745 C C . GLY A 1 94 ? 14.273 -9.104 -15.242 1.00 93.94 94 GLY A C 1
ATOM 746 O O . GLY A 1 94 ? 14.853 -9.991 -15.870 1.00 93.94 94 GLY A O 1
ATOM 747 N N . ILE A 1 95 ? 13.698 -8.051 -15.833 1.00 92.38 95 ILE A N 1
ATOM 748 C CA . ILE A 1 95 ? 13.696 -7.815 -17.286 1.00 92.38 95 ILE A CA 1
ATOM 749 C C . ILE A 1 95 ? 15.140 -7.769 -17.802 1.00 92.38 95 ILE A C 1
ATOM 751 O O . ILE A 1 95 ? 15.507 -8.528 -18.696 1.00 92.38 95 ILE A O 1
ATOM 755 N N . ASN A 1 96 ? 15.996 -6.961 -17.173 1.00 90.50 96 ASN A N 1
ATOM 756 C CA . ASN A 1 96 ? 17.387 -6.780 -17.596 1.00 90.50 96 ASN A CA 1
ATOM 757 C C . ASN A 1 96 ? 18.240 -8.055 -17.511 1.00 90.50 96 ASN A C 1
ATOM 759 O O . ASN A 1 96 ? 19.202 -8.191 -18.267 1.00 90.50 96 ASN A O 1
ATOM 763 N N . ARG A 1 97 ? 17.921 -8.971 -16.586 1.00 93.00 97 ARG A N 1
ATOM 764 C CA . ARG A 1 97 ? 18.624 -10.257 -16.447 1.00 93.00 97 ARG A CA 1
ATOM 765 C C . ARG A 1 97 ? 18.096 -11.345 -17.376 1.00 93.00 97 ARG A C 1
ATOM 767 O O . ARG A 1 97 ? 18.851 -12.246 -17.715 1.00 93.00 97 ARG A O 1
ATOM 774 N N . SER A 1 98 ? 16.821 -11.284 -17.752 1.00 89.75 98 SER A N 1
ATOM 775 C CA . SER A 1 98 ? 16.165 -12.354 -18.520 1.00 89.75 98 SER A CA 1
ATOM 776 C C . SER A 1 98 ? 16.249 -12.134 -20.031 1.00 89.75 98 SER A C 1
ATOM 778 O O . SER A 1 98 ? 16.131 -13.085 -20.799 1.00 89.75 98 SER A O 1
ATOM 780 N N . MET A 1 99 ? 16.448 -10.889 -20.469 1.00 85.69 99 MET A N 1
ATOM 781 C CA . MET A 1 99 ? 16.457 -10.535 -21.886 1.00 85.69 99 MET A CA 1
ATOM 782 C C . MET A 1 99 ? 17.871 -10.549 -22.471 1.00 85.69 99 MET A C 1
ATOM 784 O O . MET A 1 99 ? 18.767 -9.860 -21.985 1.00 85.69 99 MET A O 1
ATOM 788 N N . ALA A 1 100 ? 18.051 -11.291 -23.568 1.00 85.12 100 ALA A N 1
ATOM 789 C CA . ALA A 1 100 ? 19.303 -11.307 -24.328 1.00 85.12 100 ALA A CA 1
ATOM 790 C C . ALA A 1 100 ? 19.521 -10.006 -25.125 1.00 85.12 100 ALA A C 1
ATOM 792 O O . ALA A 1 100 ? 20.648 -9.533 -25.251 1.00 85.12 100 ALA A O 1
ATOM 793 N N . SER A 1 101 ? 18.438 -9.410 -25.640 1.00 86.19 101 SER A N 1
ATOM 794 C CA . SER A 1 101 ? 18.466 -8.118 -26.331 1.00 86.19 101 SER A CA 1
ATOM 795 C C . SER A 1 101 ? 18.078 -6.988 -25.384 1.00 86.19 101 SER A C 1
ATOM 797 O O . SER A 1 101 ? 17.070 -7.074 -24.683 1.00 86.19 101 SER A O 1
ATOM 799 N N . ARG A 1 102 ? 18.852 -5.898 -25.419 1.00 86.94 102 ARG A N 1
ATOM 800 C CA . ARG A 1 102 ? 18.563 -4.642 -24.709 1.00 86.94 102 ARG A CA 1
ATOM 801 C C . ARG A 1 102 ? 18.048 -3.548 -25.648 1.00 86.94 102 ARG A C 1
ATOM 803 O O . ARG A 1 102 ? 18.220 -2.363 -25.370 1.00 86.94 102 ARG A O 1
ATOM 810 N N . SER A 1 103 ? 17.467 -3.927 -26.790 1.00 90.56 103 SER A N 1
ATOM 811 C CA . SER A 1 103 ? 16.920 -2.954 -27.734 1.00 90.56 103 SER A CA 1
ATOM 812 C C . SER A 1 103 ? 15.745 -2.192 -27.123 1.00 90.56 103 SER A C 1
ATOM 814 O O . SER A 1 103 ? 14.938 -2.733 -26.359 1.00 90.56 103 SER A O 1
ATOM 816 N N . ARG A 1 104 ? 15.633 -0.914 -27.493 1.00 90.44 104 ARG A N 1
ATOM 817 C CA . ARG A 1 104 ? 14.555 -0.028 -27.043 1.00 90.44 104 ARG A CA 1
ATOM 818 C C . ARG A 1 104 ? 13.173 -0.607 -27.364 1.00 90.44 104 ARG A C 1
ATOM 820 O O . ARG A 1 104 ? 12.296 -0.567 -26.507 1.00 90.44 104 ARG A O 1
ATOM 827 N N . ASP A 1 105 ? 13.025 -1.203 -28.544 1.00 91.62 105 ASP A N 1
ATOM 828 C CA . ASP A 1 105 ? 11.765 -1.782 -29.032 1.00 91.62 105 ASP A CA 1
ATOM 829 C C . ASP A 1 105 ? 11.300 -3.002 -28.227 1.00 91.62 105 ASP A C 1
ATOM 831 O O . ASP A 1 105 ? 10.141 -3.391 -28.308 1.00 91.62 105 ASP A O 1
ATOM 835 N N . VAL A 1 106 ? 12.188 -3.592 -27.424 1.00 88.38 106 VAL A N 1
ATOM 836 C CA . VAL A 1 106 ? 11.882 -4.727 -26.547 1.00 88.38 106 VAL A CA 1
ATOM 837 C C . VAL A 1 106 ? 11.736 -4.274 -25.094 1.00 88.38 106 VAL A C 1
ATOM 839 O O . VAL A 1 106 ? 10.794 -4.676 -24.412 1.00 88.38 106 VAL A O 1
ATOM 842 N N . ILE A 1 107 ? 12.631 -3.405 -24.613 1.00 91.00 107 ILE A N 1
ATOM 843 C CA . ILE A 1 107 ? 12.597 -2.916 -23.228 1.00 91.00 107 ILE A CA 1
ATOM 844 C C . ILE A 1 107 ? 11.370 -2.038 -22.979 1.00 91.00 107 ILE A C 1
ATOM 846 O O . ILE A 1 107 ? 10.729 -2.190 -21.940 1.00 91.00 107 ILE A O 1
ATOM 850 N N . LEU A 1 108 ? 11.028 -1.130 -23.901 1.00 92.56 108 LEU A N 1
ATOM 851 C CA . LEU A 1 108 ? 9.937 -0.182 -23.670 1.00 92.56 108 LEU A CA 1
ATOM 852 C C . LEU A 1 108 ? 8.576 -0.869 -23.490 1.00 92.56 108 LEU A C 1
ATOM 854 O O . LEU A 1 108 ? 7.927 -0.575 -22.484 1.00 92.56 108 LEU A O 1
ATOM 858 N N . PRO A 1 109 ? 8.143 -1.805 -24.361 1.00 94.56 109 PRO A N 1
ATOM 859 C CA . PRO A 1 109 ? 6.883 -2.513 -24.146 1.00 94.56 109 PRO A CA 1
ATOM 860 C C . PRO A 1 109 ? 6.847 -3.269 -22.815 1.00 94.56 109 PRO A C 1
ATOM 862 O O . PRO A 1 109 ? 5.843 -3.220 -22.107 1.00 94.56 109 PRO A O 1
ATOM 865 N N . LEU A 1 110 ? 7.953 -3.918 -22.434 1.00 93.31 110 LEU A N 1
ATOM 866 C CA . LEU A 1 110 ? 8.046 -4.655 -21.172 1.00 93.31 110 LEU A CA 1
ATOM 867 C C . LEU A 1 110 ? 7.994 -3.727 -19.957 1.00 93.31 110 LEU A C 1
ATOM 869 O O . LEU A 1 110 ? 7.292 -4.020 -18.992 1.00 93.31 110 LEU A O 1
ATOM 873 N N . HIS A 1 111 ? 8.689 -2.591 -20.004 1.00 93.38 111 HIS A N 1
ATOM 874 C CA . HIS A 1 111 ? 8.628 -1.583 -18.952 1.00 93.38 111 HIS A CA 1
ATOM 875 C C . HIS A 1 111 ? 7.198 -1.049 -18.783 1.00 93.38 111 HIS A C 1
ATOM 877 O O . HIS A 1 111 ? 6.667 -1.031 -17.672 1.00 93.38 111 HIS A O 1
ATOM 883 N N . SER A 1 112 ? 6.545 -0.666 -19.884 1.00 95.06 112 SER A N 1
ATOM 884 C CA . SER A 1 112 ? 5.166 -0.171 -19.862 1.00 95.06 112 SER A CA 1
ATOM 885 C C . SER A 1 112 ? 4.164 -1.214 -19.368 1.00 95.06 112 SER A C 1
ATOM 887 O O . SER A 1 112 ? 3.226 -0.850 -18.668 1.00 95.06 112 SER A O 1
ATOM 889 N N . ALA A 1 113 ? 4.354 -2.493 -19.698 1.00 95.56 113 ALA A N 1
ATOM 890 C CA . ALA A 1 113 ? 3.437 -3.556 -19.295 1.00 95.56 113 ALA A CA 1
ATOM 891 C C . ALA A 1 113 ? 3.663 -4.051 -17.857 1.00 95.56 113 ALA A C 1
ATOM 893 O O . ALA A 1 113 ? 2.707 -4.456 -17.202 1.00 95.56 113 ALA A O 1
ATOM 894 N N . LEU A 1 114 ? 4.908 -4.052 -17.365 1.00 94.62 114 LEU A N 1
ATOM 895 C CA . LEU A 1 114 ? 5.267 -4.733 -16.114 1.00 94.62 114 LEU A CA 1
ATOM 896 C C . LEU A 1 114 ? 5.728 -3.795 -14.998 1.00 94.62 114 LEU A C 1
ATOM 898 O O . LEU A 1 114 ? 5.500 -4.092 -13.831 1.00 94.62 114 LEU A O 1
ATOM 902 N N . VAL A 1 115 ? 6.392 -2.685 -15.321 1.00 95.69 115 VAL A N 1
ATOM 903 C CA . VAL A 1 115 ? 6.936 -1.757 -14.315 1.00 95.69 115 VAL A CA 1
ATOM 904 C C . VAL A 1 115 ? 5.934 -0.644 -14.031 1.00 95.69 115 VAL A C 1
ATOM 906 O O . VAL A 1 115 ? 5.547 -0.435 -12.881 1.00 95.69 115 VAL A O 1
ATOM 909 N N . ARG A 1 116 ? 5.451 0.017 -15.089 1.00 94.88 116 ARG A N 1
ATOM 910 C CA . ARG A 1 116 ? 4.552 1.176 -15.006 1.00 94.88 116 ARG A CA 1
ATOM 911 C C . ARG A 1 116 ? 3.285 0.938 -14.163 1.00 94.88 116 ARG A C 1
ATOM 913 O O . ARG A 1 116 ? 2.988 1.800 -13.337 1.00 94.88 116 ARG A O 1
ATOM 920 N N . PRO A 1 117 ? 2.582 -0.214 -14.243 1.00 94.19 117 PRO A N 1
ATOM 921 C CA . PRO A 1 117 ? 1.396 -0.438 -13.416 1.00 94.19 117 PRO A CA 1
ATOM 922 C C . PRO A 1 117 ? 1.677 -0.373 -11.912 1.00 94.19 117 PRO A C 1
ATOM 924 O O . PRO A 1 117 ? 0.810 0.032 -11.151 1.00 94.19 117 PRO A O 1
ATOM 927 N N . HIS A 1 118 ? 2.880 -0.734 -11.456 1.00 91.88 118 HIS A N 1
ATOM 928 C CA . HIS A 1 118 ? 3.227 -0.660 -10.034 1.00 91.88 118 HIS A CA 1
ATOM 929 C C . HIS A 1 118 ? 3.517 0.756 -9.540 1.00 91.88 118 HIS A C 1
ATOM 931 O O . HIS A 1 118 ? 3.425 0.989 -8.338 1.00 91.88 118 HIS A O 1
ATOM 937 N N . LEU A 1 119 ? 3.850 1.673 -10.448 1.00 92.31 119 LEU A N 1
ATOM 938 C CA . LEU A 1 119 ? 4.087 3.081 -10.137 1.00 92.31 119 LEU A CA 1
ATOM 939 C C . LEU A 1 119 ? 2.807 3.917 -10.252 1.00 92.31 119 LEU A C 1
ATOM 941 O O . LEU A 1 119 ? 2.675 4.913 -9.557 1.00 92.31 119 LEU A O 1
ATOM 945 N N . GLU A 1 120 ? 1.855 3.518 -11.099 1.00 92.75 120 GLU A N 1
ATOM 946 C CA . GLU A 1 120 ? 0.637 4.303 -11.364 1.00 92.75 120 GLU A CA 1
ATOM 947 C C . GLU A 1 120 ? -0.618 3.780 -10.651 1.00 92.75 120 GLU A C 1
ATOM 949 O O . GLU A 1 120 ? -1.603 4.509 -10.503 1.00 92.75 120 GLU A O 1
ATOM 954 N N . TYR A 1 121 ? -0.617 2.522 -10.203 1.00 92.88 121 TYR A N 1
ATOM 955 C CA . TYR A 1 121 ? -1.774 1.932 -9.534 1.00 92.88 121 TYR A CA 1
ATOM 956 C C . TYR A 1 121 ? -2.161 2.722 -8.278 1.00 92.88 121 TYR A C 1
ATOM 958 O O . TYR A 1 121 ? -1.339 2.927 -7.390 1.00 92.88 121 TYR A O 1
ATOM 966 N N . CYS A 1 122 ? -3.426 3.149 -8.204 1.00 92.50 122 CYS A N 1
ATOM 967 C CA . CYS A 1 122 ? -3.987 3.980 -7.133 1.00 92.50 122 CYS A CA 1
ATOM 968 C C . CYS A 1 122 ? -3.220 5.285 -6.852 1.00 92.50 122 CYS A C 1
ATOM 970 O O . CYS A 1 122 ? -3.257 5.779 -5.727 1.00 92.50 122 CYS A O 1
ATOM 972 N N . ILE A 1 123 ? -2.574 5.891 -7.855 1.00 90.00 123 ILE A N 1
ATOM 973 C CA . ILE A 1 123 ? -1.813 7.140 -7.669 1.00 90.00 123 ILE A CA 1
ATOM 974 C C . ILE A 1 123 ? -2.657 8.299 -7.111 1.00 90.00 123 ILE A C 1
ATOM 976 O O . ILE A 1 123 ? -2.139 9.166 -6.420 1.00 90.00 123 ILE A O 1
ATOM 980 N N . GLN A 1 124 ? -3.973 8.300 -7.349 1.00 89.56 124 GLN A N 1
ATOM 981 C CA . GLN A 1 124 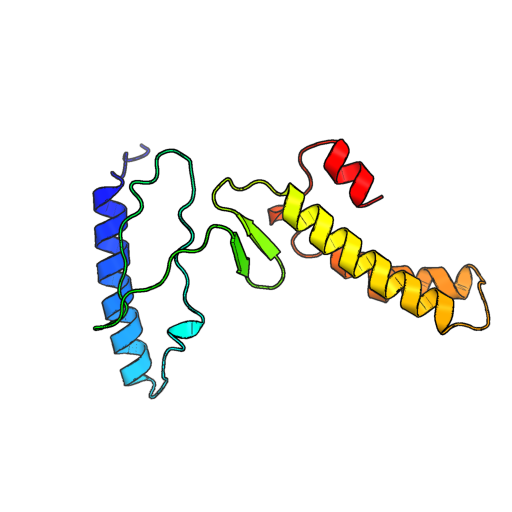? -4.893 9.282 -6.761 1.00 89.56 124 GLN A CA 1
ATOM 982 C C . GLN A 1 124 ? -4.951 9.204 -5.228 1.00 89.56 124 GLN A C 1
ATOM 984 O O . GLN A 1 124 ? -5.246 10.204 -4.582 1.00 89.56 124 GLN A O 1
ATOM 989 N N . LEU A 1 125 ? -4.686 8.025 -4.660 1.00 88.00 125 LEU A N 1
ATOM 990 C CA . LEU A 1 125 ? -4.700 7.790 -3.221 1.00 88.00 125 LEU A CA 1
ATOM 991 C C . LEU A 1 125 ? -3.355 8.141 -2.578 1.00 88.00 125 LEU A C 1
ATOM 993 O O . LEU A 1 125 ? -3.331 8.831 -1.566 1.00 88.00 125 LEU A O 1
ATOM 997 N N . TRP A 1 126 ? -2.246 7.659 -3.148 1.00 89.81 126 TRP A N 1
ATOM 998 C CA . TRP A 1 126 ? -0.927 7.739 -2.503 1.00 89.81 126 TRP A CA 1
ATOM 999 C C . TRP A 1 126 ? 0.075 8.663 -3.193 1.00 89.81 126 TRP A C 1
ATOM 1001 O O . TRP A 1 126 ? 1.228 8.717 -2.771 1.00 89.81 126 TRP A O 1
ATOM 1011 N N . GLY A 1 127 ? -0.333 9.369 -4.250 1.00 87.19 127 GLY A N 1
ATOM 1012 C CA . GLY A 1 127 ? 0.558 10.165 -5.090 1.00 87.19 127 GLY A CA 1
ATOM 1013 C C . GLY A 1 127 ? 1.574 10.985 -4.282 1.00 87.19 127 GLY A C 1
ATOM 1014 O O . GLY A 1 127 ? 1.200 11.635 -3.299 1.00 87.19 127 GLY A O 1
ATOM 1015 N N . PRO A 1 128 ? 2.868 10.949 -4.651 1.00 85.38 128 PRO A N 1
ATOM 1016 C CA . PRO A 1 128 ? 3.926 11.602 -3.889 1.00 85.38 128 PRO A CA 1
ATOM 1017 C C . PRO A 1 128 ? 3.673 13.109 -3.774 1.00 85.38 128 PRO A C 1
ATOM 1019 O O . PRO A 1 128 ? 3.622 13.828 -4.766 1.00 85.38 128 PRO A O 1
ATOM 1022 N N . GLN A 1 129 ? 3.559 13.604 -2.542 1.00 82.69 129 GLN A N 1
ATOM 1023 C CA . GLN A 1 129 ? 3.300 15.026 -2.272 1.00 82.69 129 GLN A CA 1
ATOM 1024 C C . GLN A 1 129 ? 4.582 15.871 -2.219 1.00 82.69 129 GLN A C 1
ATOM 1026 O O . GLN A 1 129 ? 4.551 17.091 -2.374 1.00 82.69 129 GLN A O 1
ATOM 1031 N N . HIS A 1 130 ? 5.727 15.232 -1.971 1.00 84.50 130 HIS A N 1
ATOM 1032 C CA . HIS A 1 130 ? 7.017 15.893 -1.799 1.00 84.50 130 HIS A CA 1
ATOM 1033 C C . HIS A 1 130 ? 7.978 15.527 -2.925 1.00 84.50 130 HIS A C 1
ATOM 1035 O O . HIS A 1 130 ? 8.041 14.370 -3.335 1.00 84.50 130 HIS A O 1
ATOM 1041 N N . LYS A 1 131 ? 8.814 16.489 -3.339 1.00 85.81 131 LYS A N 1
ATOM 1042 C CA . LYS A 1 131 ? 9.819 16.288 -4.394 1.00 85.81 131 LYS A CA 1
ATOM 1043 C C . LYS A 1 131 ? 10.728 15.089 -4.147 1.00 85.81 131 LYS A C 1
ATOM 1045 O O . LYS A 1 131 ? 10.860 14.247 -5.019 1.00 85.81 131 LYS A O 1
ATOM 1050 N N . LYS A 1 132 ? 11.217 14.934 -2.916 1.00 87.00 132 LYS A N 1
ATOM 1051 C CA . LYS A 1 132 ? 12.034 13.780 -2.515 1.00 87.00 132 LYS A CA 1
ATOM 1052 C C . LYS A 1 132 ? 11.370 12.428 -2.821 1.00 87.00 132 LYS A C 1
ATOM 1054 O O . LYS A 1 132 ? 12.070 11.463 -3.090 1.00 87.00 132 LYS A O 1
ATOM 1059 N N . ASN A 1 133 ? 10.041 12.347 -2.744 1.00 86.56 133 ASN A N 1
ATOM 1060 C CA . ASN A 1 133 ? 9.303 11.116 -3.015 1.00 86.56 133 ASN A CA 1
ATOM 1061 C C . ASN A 1 133 ? 9.055 10.915 -4.512 1.00 86.56 133 ASN A C 1
ATOM 1063 O O . ASN A 1 133 ? 9.012 9.776 -4.956 1.00 86.56 133 ASN A O 1
ATOM 1067 N N . MET A 1 134 ? 8.906 12.004 -5.273 1.00 86.75 134 MET A N 1
ATOM 1068 C CA . MET A 1 134 ? 8.847 11.952 -6.737 1.00 86.75 134 MET A CA 1
ATOM 1069 C C . MET A 1 134 ? 10.178 11.449 -7.303 1.00 86.75 134 MET A C 1
ATOM 1071 O O . MET A 1 134 ? 10.179 10.496 -8.070 1.00 86.75 134 MET A O 1
ATOM 1075 N N . ASP A 1 135 ? 11.298 11.977 -6.798 1.00 88.62 135 ASP A N 1
ATOM 1076 C CA . ASP A 1 135 ? 12.654 11.570 -7.194 1.00 88.62 135 ASP A CA 1
ATOM 1077 C C . ASP A 1 135 ? 12.955 10.079 -6.895 1.00 88.62 135 ASP A C 1
ATOM 1079 O O . ASP A 1 135 ? 13.921 9.529 -7.409 1.00 88.62 135 ASP A O 1
ATOM 1083 N N . LEU A 1 136 ? 12.174 9.413 -6.030 1.00 86.00 136 LEU A N 1
ATOM 1084 C CA . LEU A 1 136 ? 12.303 7.969 -5.771 1.00 86.00 136 LEU A CA 1
ATOM 1085 C C . LEU A 1 136 ? 11.587 7.101 -6.817 1.00 86.00 136 LEU A C 1
ATOM 1087 O O . LEU A 1 136 ? 11.860 5.901 -6.885 1.00 86.00 136 LEU A O 1
ATOM 1091 N N . LEU A 1 137 ? 10.629 7.670 -7.551 1.00 84.31 137 LEU A N 1
ATOM 1092 C CA . LEU A 1 137 ? 9.795 6.967 -8.530 1.00 84.31 137 LEU A CA 1
ATOM 1093 C C . LEU A 1 137 ? 10.229 7.231 -9.981 1.00 84.31 137 LEU A C 1
ATOM 1095 O O . LEU A 1 137 ? 9.841 6.454 -10.855 1.00 84.31 137 LEU A O 1
ATOM 1099 N N . GLU A 1 138 ? 10.988 8.306 -10.217 1.00 72.69 138 GLU A N 1
ATOM 1100 C CA . GLU A 1 138 ? 11.622 8.673 -11.497 1.00 72.69 138 GLU A CA 1
ATOM 1101 C C . GLU A 1 138 ? 13.000 8.015 -11.675 1.00 72.69 138 GLU A C 1
ATOM 1103 O O . GLU A 1 138 ? 13.284 7.565 -12.811 1.00 72.69 138 GLU A O 1
#